Protein AF-A0A259S2G7-F1 (afdb_monomer_lite)

Radius of gyration: 24.13 Å; chains: 1; bounding box: 59×34×69 Å

pLDDT: mean 89.5, std 10.28, range [56.47, 98.38]

Secondary structure (DSSP, 8-state):
--HHHHHHHHHHHHHHHHHHHHHHHHHHHHHHHHHHHTPPPPP-TTSPPPPPPPP-TTSEEEEEE--TT-B-HHHHHHHHHHHHTSTTEEEEEEESSSS-EEETTTEEE--SEEHHHHHTT--

Structure (mmCIF, N/CA/C/O backbone):
data_AF-A0A259S2G7-F1
#
_entry.id   AF-A0A259S2G7-F1
#
loop_
_atom_site.group_PDB
_atom_site.id
_atom_site.type_symbol
_atom_site.label_atom_id
_atom_site.label_alt_id
_atom_site.label_comp_id
_atom_site.label_asym_id
_atom_site.label_entity_id
_atom_site.label_seq_id
_atom_site.pdbx_PDB_ins_code
_atom_site.Cartn_x
_atom_site.Cartn_y
_atom_site.Cartn_z
_atom_site.occupancy
_atom_site.B_iso_or_equiv
_atom_site.auth_seq_id
_atom_site.auth_comp_id
_atom_site.auth_asym_id
_atom_site.auth_atom_id
_atom_site.pdbx_PDB_model_num
ATOM 1 N N . MET A 1 1 ? 40.387 -7.065 -43.190 1.00 62.22 1 MET A N 1
ATOM 2 C CA . MET A 1 1 ? 39.310 -7.484 -42.267 1.00 62.22 1 MET A CA 1
ATOM 3 C C . MET A 1 1 ? 38.185 -8.095 -43.084 1.00 62.22 1 MET A C 1
ATOM 5 O O . MET A 1 1 ? 37.685 -7.448 -43.995 1.00 62.22 1 MET A O 1
ATOM 9 N N . ASN A 1 2 ? 37.857 -9.354 -42.820 1.00 82.38 2 ASN A N 1
ATOM 10 C CA . ASN A 1 2 ? 36.997 -10.176 -43.670 1.00 82.38 2 ASN A CA 1
ATOM 11 C C . ASN A 1 2 ? 35.577 -9.591 -43.639 1.00 82.38 2 ASN A C 1
ATOM 13 O O . ASN A 1 2 ? 35.029 -9.381 -42.557 1.00 82.38 2 ASN A O 1
ATOM 17 N N . THR A 1 3 ? 34.965 -9.320 -44.793 1.00 84.75 3 THR A N 1
ATOM 18 C CA . THR A 1 3 ? 33.630 -8.695 -44.886 1.00 84.75 3 THR A CA 1
ATOM 19 C C . THR A 1 3 ? 32.571 -9.445 -44.067 1.00 84.75 3 THR A C 1
ATOM 21 O O . THR A 1 3 ? 31.692 -8.821 -43.477 1.00 84.75 3 THR A O 1
ATOM 24 N N . PHE A 1 4 ? 32.705 -10.770 -43.955 1.00 86.62 4 PHE A N 1
ATOM 25 C CA . PHE A 1 4 ? 31.892 -11.618 -43.079 1.00 86.62 4 PHE A CA 1
ATOM 26 C C . PHE A 1 4 ? 32.040 -11.281 -41.591 1.00 86.62 4 PHE A C 1
ATOM 28 O O . PHE A 1 4 ? 31.034 -11.090 -40.917 1.00 86.62 4 PHE A O 1
ATOM 35 N N . LEU A 1 5 ? 33.272 -11.141 -41.091 1.00 91.81 5 LEU A N 1
ATOM 36 C CA . LEU A 1 5 ? 33.537 -10.804 -39.689 1.00 91.81 5 LEU A CA 1
ATOM 37 C C . LEU A 1 5 ? 32.966 -9.424 -39.335 1.00 91.81 5 LEU A C 1
ATOM 39 O O . LEU A 1 5 ? 32.343 -9.255 -38.292 1.00 91.81 5 LEU A O 1
ATOM 43 N N . ARG A 1 6 ? 33.107 -8.451 -40.245 1.00 91.56 6 ARG A N 1
ATOM 44 C CA . ARG A 1 6 ? 32.528 -7.110 -40.076 1.00 91.56 6 ARG A CA 1
ATOM 45 C C . ARG A 1 6 ? 30.998 -7.149 -40.018 1.00 91.56 6 ARG A C 1
ATOM 47 O O . ARG A 1 6 ? 30.414 -6.467 -39.185 1.00 91.56 6 ARG A O 1
ATOM 54 N N . ARG A 1 7 ? 30.349 -7.929 -40.889 1.00 92.44 7 ARG A N 1
ATOM 55 C CA . ARG A 1 7 ? 28.884 -8.076 -40.892 1.00 92.44 7 ARG A CA 1
ATOM 56 C C . ARG A 1 7 ? 28.386 -8.751 -39.616 1.00 92.44 7 ARG A C 1
ATOM 58 O O . ARG A 1 7 ? 27.471 -8.225 -39.002 1.00 92.44 7 ARG A O 1
ATOM 65 N N . ALA A 1 8 ? 29.033 -9.835 -39.186 1.00 93.81 8 ALA A N 1
ATOM 66 C CA . ALA A 1 8 ? 28.683 -10.529 -37.947 1.00 93.81 8 ALA A CA 1
ATOM 67 C C . ALA A 1 8 ? 28.785 -9.603 -36.722 1.00 93.81 8 ALA A C 1
ATOM 69 O O . ALA A 1 8 ? 27.842 -9.523 -35.939 1.00 93.81 8 ALA A O 1
ATOM 70 N N . LEU A 1 9 ? 29.881 -8.843 -36.603 1.00 95.81 9 LEU A N 1
ATOM 71 C CA . LEU A 1 9 ? 30.058 -7.854 -35.535 1.00 95.81 9 LEU A CA 1
ATOM 72 C C . LEU A 1 9 ? 28.952 -6.794 -35.540 1.00 95.81 9 LEU A C 1
ATOM 74 O O . LEU A 1 9 ? 28.375 -6.516 -34.497 1.00 95.81 9 LEU A O 1
ATOM 78 N N . LEU A 1 10 ? 28.617 -6.233 -36.705 1.00 96.12 10 LEU A N 1
ATOM 79 C CA . LEU A 1 10 ? 27.556 -5.227 -36.807 1.00 96.12 10 LEU A CA 1
ATOM 80 C C . LEU A 1 10 ? 26.180 -5.790 -36.440 1.00 96.12 10 LEU A C 1
ATOM 82 O O . LEU A 1 10 ? 25.413 -5.106 -35.769 1.00 96.12 10 LEU A O 1
ATOM 86 N N . THR A 1 11 ? 25.869 -7.024 -36.841 1.00 96.56 11 THR A N 1
ATOM 87 C CA . THR A 1 11 ? 24.607 -7.680 -36.475 1.00 96.56 11 THR A CA 1
ATOM 88 C C . THR A 1 11 ? 24.517 -7.915 -34.971 1.00 96.56 11 THR A C 1
ATOM 90 O O . THR A 1 11 ? 23.491 -7.599 -34.374 1.00 96.56 11 THR A O 1
ATOM 93 N N . VAL A 1 12 ? 25.587 -8.411 -34.342 1.00 97.56 12 VAL A N 1
ATOM 94 C CA . VAL A 1 12 ? 25.626 -8.618 -32.886 1.00 97.56 12 VAL A CA 1
ATOM 95 C C . VAL A 1 12 ? 25.498 -7.288 -32.150 1.00 97.56 12 VAL A C 1
ATOM 97 O O . VAL A 1 12 ? 24.649 -7.166 -31.272 1.00 97.56 12 VAL A O 1
ATOM 100 N N . SER A 1 13 ? 26.267 -6.269 -32.538 1.00 97.19 13 SER A N 1
ATOM 101 C CA . SER A 1 13 ? 26.162 -4.935 -31.939 1.00 97.19 13 SER A CA 1
ATOM 102 C C . SER A 1 13 ? 24.770 -4.330 -32.123 1.00 97.19 13 SER A C 1
ATOM 104 O O . SER A 1 13 ? 24.242 -3.726 -31.195 1.00 97.19 13 SER A O 1
ATOM 106 N N . GLY A 1 14 ? 24.152 -4.521 -33.291 1.00 97.94 14 GLY A N 1
ATOM 107 C CA . GLY A 1 14 ? 22.782 -4.087 -33.555 1.00 97.94 14 GLY A CA 1
ATOM 108 C C . GLY A 1 14 ? 21.762 -4.794 -32.662 1.00 97.94 14 GLY A C 1
ATOM 109 O O . GLY A 1 14 ? 20.876 -4.140 -32.119 1.00 97.94 14 GLY A O 1
ATOM 110 N N . LEU A 1 15 ? 21.915 -6.103 -32.447 1.00 98.19 15 LEU A N 1
ATOM 111 C CA . LEU A 1 15 ? 21.053 -6.872 -31.549 1.00 98.19 15 LEU A CA 1
ATOM 112 C C . LEU A 1 15 ? 21.217 -6.426 -30.091 1.00 98.19 15 LEU A C 1
ATOM 114 O O . LEU A 1 15 ? 20.225 -6.240 -29.391 1.00 98.19 15 LEU A O 1
ATOM 118 N N . VAL A 1 16 ? 22.455 -6.201 -29.646 1.00 98.25 16 VAL A N 1
ATOM 119 C CA . VAL A 1 16 ? 22.745 -5.676 -28.305 1.00 98.25 16 VAL A CA 1
ATOM 120 C C . VAL A 1 16 ? 22.120 -4.297 -28.124 1.00 98.25 16 VAL A C 1
ATOM 122 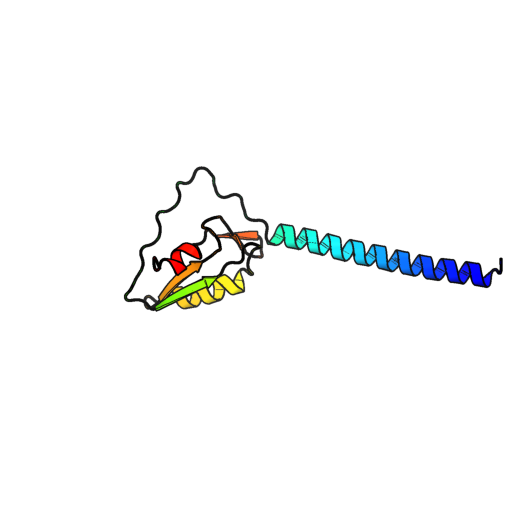O O . VAL A 1 16 ? 21.463 -4.056 -27.115 1.00 98.25 16 VAL A O 1
ATOM 125 N N . LEU A 1 17 ? 22.270 -3.410 -29.112 1.00 98.19 17 LEU A N 1
ATOM 126 C CA . LEU A 1 17 ? 21.668 -2.081 -29.074 1.00 98.19 17 LEU A CA 1
ATOM 127 C C . LEU A 1 17 ? 20.139 -2.164 -29.020 1.00 98.19 17 LEU A C 1
ATOM 129 O O . LEU A 1 17 ? 19.526 -1.468 -28.219 1.00 98.19 17 LEU A O 1
ATOM 133 N N . LEU A 1 18 ? 19.523 -3.041 -29.818 1.00 98.25 18 LEU A N 1
ATOM 134 C CA . LEU A 1 18 ? 18.077 -3.256 -29.803 1.00 98.25 18 LEU A CA 1
ATOM 135 C C . LEU A 1 18 ? 17.592 -3.703 -28.418 1.00 98.25 18 LEU A C 1
ATOM 137 O O . LEU A 1 18 ? 16.656 -3.114 -27.880 1.00 98.25 18 LEU A O 1
ATOM 141 N N . VAL A 1 19 ? 18.240 -4.711 -27.829 1.00 98.31 19 VAL A N 1
ATOM 142 C CA . VAL A 1 19 ? 17.888 -5.221 -26.495 1.00 98.31 19 VAL A CA 1
ATOM 143 C C . VAL A 1 19 ? 18.073 -4.139 -25.434 1.00 98.31 19 VAL A C 1
ATOM 145 O O . VAL A 1 19 ? 17.191 -3.953 -24.600 1.00 98.31 19 VAL A O 1
ATOM 148 N N . ALA A 1 20 ? 19.179 -3.395 -25.486 1.00 98.19 20 ALA A N 1
ATOM 149 C CA . ALA A 1 20 ? 19.450 -2.313 -24.546 1.00 98.19 20 ALA A CA 1
ATOM 150 C C . ALA A 1 20 ? 18.397 -1.200 -24.637 1.00 98.19 20 ALA A C 1
ATOM 152 O O . ALA A 1 20 ? 17.925 -0.718 -23.610 1.00 98.19 20 ALA A O 1
ATOM 153 N N . VAL A 1 21 ? 17.992 -0.820 -25.851 1.00 98.38 21 VAL A N 1
ATOM 154 C CA . VAL A 1 21 ? 16.978 0.217 -26.070 1.00 98.38 21 VAL A CA 1
ATOM 155 C C . VAL A 1 21 ? 15.610 -0.250 -25.578 1.00 98.38 21 VAL A C 1
ATOM 157 O O . VAL A 1 21 ? 14.990 0.437 -24.769 1.00 98.38 21 VAL A O 1
ATOM 160 N N . VAL A 1 22 ? 15.145 -1.425 -26.010 1.00 98.38 22 VAL A N 1
ATOM 161 C CA . VAL A 1 22 ? 13.827 -1.951 -25.615 1.00 98.38 22 VAL A CA 1
ATOM 162 C C . VAL A 1 22 ? 13.766 -2.197 -24.107 1.00 98.38 22 VAL A C 1
ATOM 164 O O . VAL A 1 22 ? 12.813 -1.775 -23.452 1.00 98.38 22 VAL A O 1
ATOM 167 N N . GLY A 1 23 ? 14.801 -2.823 -23.543 1.00 98.25 23 GLY A N 1
ATOM 168 C CA . GLY A 1 23 ? 14.905 -3.056 -22.105 1.00 98.25 23 GLY A CA 1
ATOM 169 C C . GLY A 1 23 ? 14.963 -1.753 -21.309 1.00 98.25 23 GLY A C 1
ATOM 170 O O . GLY A 1 23 ? 14.275 -1.625 -20.300 1.00 98.25 23 GLY A O 1
ATOM 171 N N . GLY A 1 24 ? 15.714 -0.761 -21.794 1.00 98.25 24 GLY A N 1
ATOM 172 C CA . GLY A 1 24 ? 15.799 0.562 -21.181 1.00 98.25 24 GLY A CA 1
ATOM 173 C C . GLY A 1 24 ? 14.449 1.278 -21.139 1.00 98.25 24 GLY A C 1
ATOM 174 O O . GLY A 1 24 ? 14.060 1.778 -20.085 1.00 98.25 24 GLY A O 1
ATOM 175 N N . PHE A 1 25 ? 13.698 1.275 -22.245 1.00 98.25 25 PHE A N 1
ATOM 176 C CA . PHE A 1 25 ? 12.356 1.865 -22.289 1.00 98.25 25 PHE A CA 1
ATOM 177 C C . PHE A 1 25 ? 11.366 1.141 -21.377 1.00 98.25 25 PHE A C 1
ATOM 179 O O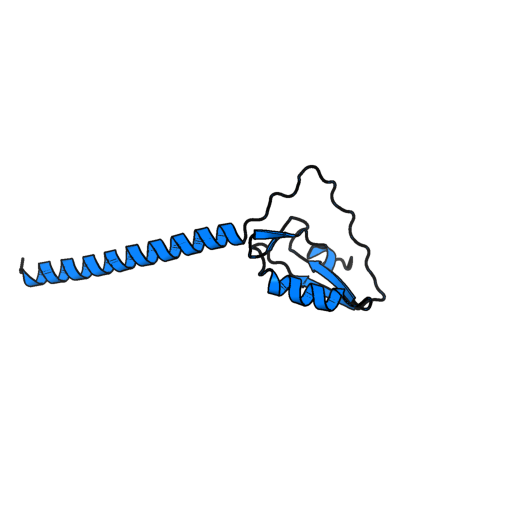 . PHE A 1 25 ? 10.625 1.800 -20.651 1.00 98.25 25 PHE A O 1
ATOM 186 N N . ALA A 1 26 ? 11.362 -0.194 -21.381 1.00 98.00 26 ALA A N 1
ATOM 187 C CA . ALA A 1 26 ? 10.485 -0.972 -20.510 1.00 98.00 26 ALA A CA 1
ATOM 188 C C . ALA A 1 26 ? 10.783 -0.702 -19.028 1.00 98.00 26 ALA A C 1
ATOM 190 O O . ALA A 1 26 ? 9.865 -0.460 -18.245 1.00 98.00 26 ALA A O 1
ATOM 191 N N . PHE A 1 27 ? 12.066 -0.676 -18.657 1.00 98.12 27 PHE A N 1
ATOM 192 C CA . PHE A 1 27 ? 12.493 -0.368 -17.297 1.00 98.12 27 PHE A CA 1
ATOM 193 C C . PHE A 1 27 ? 12.097 1.053 -16.887 1.00 98.12 27 PHE A C 1
ATOM 195 O O . PHE A 1 27 ? 11.472 1.228 -15.847 1.00 98.12 27 PHE A O 1
ATOM 202 N N . ALA A 1 28 ? 12.398 2.059 -17.713 1.00 97.88 28 ALA A N 1
ATOM 203 C CA . ALA A 1 28 ? 12.046 3.449 -17.427 1.00 97.88 28 ALA A CA 1
ATOM 204 C C . ALA A 1 28 ? 10.524 3.661 -17.340 1.00 97.88 28 ALA A C 1
ATOM 206 O O . ALA A 1 28 ? 10.042 4.356 -16.450 1.00 97.88 28 ALA A O 1
ATOM 207 N N . GLY A 1 29 ? 9.752 3.038 -18.233 1.00 97.81 29 GLY A N 1
ATOM 208 C CA . GLY A 1 29 ? 8.292 3.101 -18.198 1.00 97.81 29 GLY A CA 1
ATOM 209 C C . GLY A 1 29 ? 7.722 2.476 -16.926 1.00 97.81 29 GLY A C 1
ATOM 210 O O . GLY A 1 29 ? 6.877 3.085 -16.269 1.00 97.81 29 GLY A O 1
ATOM 211 N N . PHE A 1 30 ? 8.222 1.300 -16.539 1.00 96.50 30 PHE A N 1
ATOM 212 C CA . PHE A 1 30 ? 7.830 0.635 -15.297 1.00 96.50 30 PHE A CA 1
ATOM 213 C C . PHE A 1 30 ? 8.161 1.484 -14.066 1.00 96.50 30 PHE A C 1
ATOM 215 O O . PHE A 1 30 ? 7.291 1.691 -13.222 1.00 96.50 30 PHE A O 1
ATOM 222 N N . THR A 1 31 ? 9.387 2.006 -13.965 1.00 95.81 31 THR A N 1
ATOM 223 C CA . THR A 1 31 ? 9.811 2.786 -12.794 1.00 95.81 31 THR A CA 1
ATOM 224 C C . THR A 1 31 ? 9.005 4.068 -12.643 1.00 95.81 31 THR A C 1
ATOM 226 O O . THR A 1 31 ? 8.566 4.369 -11.536 1.00 95.81 31 THR A O 1
ATOM 229 N N . VAL A 1 32 ? 8.754 4.791 -13.738 1.00 95.06 32 VAL A N 1
ATOM 230 C CA . VAL A 1 32 ? 7.933 6.010 -13.717 1.00 95.06 32 VAL A CA 1
ATOM 231 C C . VAL A 1 32 ? 6.489 5.687 -13.346 1.00 95.06 32 VAL A C 1
ATOM 233 O O . VAL A 1 32 ? 5.939 6.333 -12.458 1.00 95.06 32 VAL A O 1
ATOM 236 N N . THR A 1 33 ? 5.893 4.667 -13.968 1.00 93.00 33 THR A N 1
ATOM 237 C CA . THR A 1 33 ? 4.493 4.296 -13.705 1.00 93.00 33 THR A CA 1
ATOM 238 C C . THR A 1 33 ? 4.303 3.879 -12.248 1.00 93.00 33 THR A C 1
ATOM 240 O O . THR A 1 33 ? 3.388 4.365 -11.594 1.00 93.00 33 THR A O 1
ATOM 243 N N . MET A 1 34 ? 5.196 3.047 -11.705 1.00 92.00 34 MET A N 1
ATOM 244 C CA . MET A 1 34 ? 5.121 2.617 -10.304 1.00 92.00 34 MET A CA 1
ATOM 245 C C . MET A 1 34 ? 5.367 3.770 -9.328 1.00 92.00 34 MET A C 1
ATOM 247 O O . MET A 1 34 ? 4.682 3.870 -8.314 1.00 92.00 34 MET A O 1
ATOM 251 N N . ALA A 1 35 ? 6.305 4.670 -9.634 1.00 89.81 35 ALA A N 1
ATOM 252 C CA . ALA A 1 35 ? 6.540 5.849 -8.805 1.00 89.81 35 ALA A CA 1
ATOM 253 C C . ALA A 1 35 ? 5.315 6.774 -8.757 1.00 89.81 35 ALA A C 1
ATOM 255 O O . ALA A 1 35 ? 5.054 7.375 -7.720 1.00 89.81 35 ALA A O 1
ATOM 256 N N . GLN A 1 36 ? 4.568 6.884 -9.859 1.00 89.56 36 GLN A N 1
ATOM 257 C CA . GLN A 1 36 ? 3.330 7.661 -9.913 1.00 89.56 36 GLN A CA 1
ATOM 258 C C . GLN A 1 36 ? 2.172 6.957 -9.200 1.00 89.56 36 GLN A C 1
ATOM 260 O O . GLN A 1 36 ? 1.441 7.609 -8.459 1.00 89.56 36 GLN A O 1
ATOM 265 N N . ASP A 1 37 ? 2.021 5.646 -9.397 1.00 90.88 37 ASP A N 1
ATOM 266 C CA . ASP A 1 37 ? 0.914 4.868 -8.830 1.00 90.88 37 ASP A CA 1
ATOM 267 C C . ASP A 1 37 ? 0.945 4.832 -7.294 1.00 90.88 37 ASP A C 1
ATOM 269 O O . ASP A 1 37 ? -0.102 4.859 -6.647 1.00 90.88 37 ASP A O 1
ATOM 273 N N . PHE A 1 38 ? 2.153 4.844 -6.720 1.00 91.81 38 PHE A N 1
ATOM 274 C CA . PHE A 1 38 ? 2.399 4.838 -5.277 1.00 91.81 38 PHE A CA 1
ATOM 275 C C . PHE A 1 38 ? 2.966 6.162 -4.743 1.00 91.81 38 PHE A C 1
ATOM 277 O O . PHE A 1 38 ? 3.609 6.179 -3.692 1.00 91.81 38 PHE A O 1
ATOM 284 N N . ALA A 1 39 ? 2.744 7.283 -5.433 1.00 88.12 39 ALA A N 1
ATOM 285 C CA . ALA A 1 39 ? 3.102 8.597 -4.906 1.00 88.12 39 ALA A CA 1
ATOM 286 C C . ALA A 1 39 ? 2.121 8.999 -3.787 1.00 88.12 39 ALA A C 1
ATOM 288 O O . ALA A 1 39 ? 0.935 9.191 -4.068 1.00 88.12 39 ALA A O 1
ATOM 289 N N . PRO A 1 40 ? 2.567 9.172 -2.526 1.00 81.31 40 PRO A N 1
ATOM 290 C CA . PRO A 1 40 ? 1.686 9.664 -1.479 1.00 81.31 40 PRO A CA 1
ATOM 291 C C . PRO A 1 40 ? 1.312 11.113 -1.785 1.00 81.31 40 PRO A C 1
ATOM 293 O O . PRO A 1 40 ? 2.183 11.946 -2.058 1.00 81.31 40 PRO A O 1
ATOM 296 N N . LEU A 1 41 ? 0.026 11.438 -1.698 1.00 77.81 41 LEU A N 1
ATOM 297 C CA . LEU A 1 41 ? -0.398 12.830 -1.698 1.00 77.81 41 LEU A CA 1
ATOM 298 C C . LEU A 1 41 ? 0.177 13.504 -0.446 1.00 77.81 41 LEU A C 1
ATOM 300 O O . LEU A 1 41 ? 0.075 12.934 0.647 1.00 77.81 41 LEU A O 1
ATOM 304 N N . PRO A 1 42 ? 0.770 14.708 -0.565 1.00 67.69 42 PRO A N 1
ATOM 305 C CA . PRO A 1 42 ? 1.216 15.438 0.607 1.00 67.69 42 PRO A CA 1
ATOM 306 C C . PRO A 1 42 ? 0.018 15.627 1.537 1.00 67.69 42 PRO A C 1
ATOM 308 O O . PRO A 1 42 ? -1.010 16.187 1.144 1.00 67.69 42 PRO A O 1
ATOM 311 N N . GLY A 1 43 ? 0.141 15.120 2.767 1.00 62.59 43 GLY A N 1
ATOM 312 C CA . GLY A 1 43 ? -0.850 15.366 3.806 1.00 62.59 43 GLY A CA 1
ATOM 313 C C . GLY A 1 43 ? -1.069 16.871 3.919 1.00 62.59 43 GLY A C 1
ATOM 314 O O . GLY A 1 43 ? -0.114 17.643 3.812 1.00 62.59 43 GLY A O 1
ATOM 315 N N . ARG A 1 44 ? -2.320 17.317 4.088 1.00 59.50 44 ARG A N 1
ATOM 316 C CA . ARG A 1 44 ? -2.593 18.738 4.338 1.00 59.50 44 ARG A CA 1
ATOM 317 C C . ARG A 1 44 ? -1.844 19.132 5.611 1.00 59.50 44 ARG A C 1
ATOM 319 O O . ARG A 1 44 ? -2.344 18.875 6.698 1.00 59.50 44 ARG A O 1
ATOM 326 N N . SER A 1 45 ? -0.685 19.782 5.483 1.00 56.50 45 SER A N 1
ATOM 327 C CA . SER A 1 45 ? 0.199 20.167 6.600 1.00 56.50 45 SER A CA 1
ATOM 328 C C . SER A 1 45 ? -0.442 21.125 7.614 1.00 56.50 45 SER A C 1
ATOM 330 O O . SER A 1 45 ? 0.202 21.530 8.572 1.00 56.50 45 SER A O 1
ATOM 332 N N . SER A 1 46 ? -1.692 21.526 7.390 1.00 56.47 46 SER A N 1
ATOM 333 C CA . SER A 1 46 ? -2.461 22.442 8.231 1.00 56.47 46 SER A CA 1
ATOM 334 C C . SER A 1 46 ? -3.567 21.750 9.033 1.00 56.47 46 SER A C 1
ATOM 336 O O . SER A 1 46 ? -4.217 22.415 9.836 1.00 56.47 46 SER A O 1
ATOM 338 N N . ALA A 1 47 ? -3.829 20.459 8.803 1.00 60.59 47 ALA A N 1
ATOM 339 C CA . ALA A 1 47 ? -4.777 19.709 9.618 1.00 60.59 47 ALA A CA 1
ATOM 340 C C . ALA A 1 47 ? -4.066 19.239 10.900 1.00 60.59 47 ALA A C 1
ATOM 342 O O . ALA A 1 47 ? -2.994 18.646 10.789 1.00 60.59 47 ALA A O 1
ATOM 343 N N . PRO A 1 48 ? -4.618 19.503 12.098 1.00 60.94 48 PRO A N 1
ATOM 344 C CA . PRO A 1 48 ? -4.125 18.889 13.325 1.00 60.94 48 PRO A CA 1
ATOM 345 C C . PRO A 1 48 ? -4.136 17.366 13.182 1.00 60.94 48 PRO A C 1
ATOM 347 O O . PRO A 1 48 ? -5.075 16.827 12.588 1.00 60.94 48 PRO A O 1
ATOM 350 N N . ASP A 1 49 ? -3.133 16.687 13.744 1.00 67.75 49 ASP A N 1
ATOM 351 C CA . ASP A 1 49 ? -3.159 15.228 13.839 1.00 67.75 49 ASP A CA 1
ATOM 352 C C . ASP A 1 49 ? -4.456 14.801 14.527 1.00 67.75 49 ASP A C 1
ATOM 354 O O . ASP A 1 49 ? -4.829 15.321 15.587 1.00 67.75 49 ASP A O 1
ATOM 358 N N . ALA A 1 50 ? -5.179 13.881 13.887 1.00 67.56 50 ALA A N 1
ATOM 359 C CA . ALA A 1 50 ? -6.359 13.305 14.498 1.00 67.56 50 ALA A CA 1
ATOM 360 C C . ALA A 1 50 ? -5.927 12.574 15.780 1.00 67.56 50 ALA A C 1
ATOM 362 O O . ALA A 1 50 ? -4.916 11.865 15.764 1.00 67.56 50 ALA A O 1
ATOM 363 N N . PRO A 1 51 ? -6.657 12.737 16.897 1.00 70.62 51 PRO A N 1
ATOM 364 C CA . PRO A 1 51 ? -6.335 12.005 18.110 1.00 70.62 51 PRO A CA 1
ATOM 365 C C . PRO A 1 51 ? -6.411 10.494 17.839 1.00 70.62 51 PRO A C 1
ATOM 367 O O . PRO A 1 51 ? -7.280 10.063 17.072 1.00 70.62 51 PRO A O 1
ATOM 370 N N . PRO A 1 52 ? -5.546 9.683 18.477 1.00 75.44 52 PRO A N 1
ATOM 371 C CA . PRO A 1 52 ? -5.563 8.238 18.300 1.00 75.44 52 PRO A CA 1
ATOM 372 C C . PRO A 1 52 ? -6.947 7.670 18.610 1.00 75.44 52 PRO A C 1
ATOM 374 O O . PRO A 1 52 ? -7.574 8.042 19.609 1.00 75.44 52 PRO A O 1
ATOM 377 N N . ARG A 1 53 ? -7.425 6.749 17.771 1.00 82.81 53 ARG A N 1
ATOM 378 C CA . ARG A 1 53 ? -8.676 6.036 18.033 1.00 82.81 53 ARG A CA 1
ATOM 379 C C . ARG A 1 53 ? -8.486 5.110 19.247 1.00 82.81 53 ARG A C 1
ATOM 381 O O . ARG A 1 53 ? -7.570 4.291 19.219 1.00 82.81 53 ARG A O 1
ATOM 388 N N . PRO A 1 54 ? -9.336 5.187 20.289 1.00 83.19 54 PRO A N 1
ATOM 389 C CA . PRO A 1 54 ? -9.232 4.291 21.440 1.00 83.19 54 PRO A CA 1
ATOM 390 C C . PRO A 1 54 ? -9.417 2.815 21.059 1.00 83.19 54 PRO A C 1
ATOM 392 O O . PRO A 1 54 ? -10.272 2.497 20.233 1.00 83.19 54 PRO A O 1
ATOM 395 N N . ALA A 1 55 ? -8.659 1.922 21.705 1.00 83.19 55 ALA A N 1
ATOM 396 C CA . ALA A 1 55 ? -8.868 0.469 21.707 1.00 83.19 55 ALA A CA 1
ATOM 397 C C . ALA A 1 55 ? -10.315 0.087 22.057 1.00 83.19 55 ALA A C 1
ATOM 399 O O . ALA A 1 55 ? -10.885 0.627 23.007 1.00 83.19 55 ALA A O 1
ATOM 400 N N . ALA A 1 56 ? -10.884 -0.868 21.313 1.00 88.62 56 ALA A N 1
ATOM 401 C CA . ALA A 1 56 ? -12.146 -1.524 21.652 1.00 88.62 56 ALA A CA 1
ATOM 402 C C . ALA A 1 56 ? -11.861 -2.959 22.146 1.00 88.62 56 ALA A C 1
ATOM 404 O O . ALA A 1 56 ? -11.894 -3.903 21.353 1.00 88.62 56 ALA A O 1
ATOM 405 N N . PRO A 1 57 ? -11.536 -3.145 23.443 1.00 85.81 57 PRO A N 1
ATOM 406 C CA . PRO A 1 57 ? -11.027 -4.416 23.974 1.00 85.81 57 PRO A CA 1
ATOM 407 C C . PRO A 1 57 ? -12.058 -5.553 23.966 1.00 85.81 57 PRO A C 1
ATOM 409 O O . PRO A 1 57 ? -11.700 -6.716 24.131 1.00 85.81 57 PRO A O 1
ATOM 412 N N . ASP A 1 58 ? -13.338 -5.231 23.792 1.00 93.94 58 ASP A N 1
ATOM 413 C CA . ASP A 1 58 ? -14.447 -6.174 23.656 1.00 93.94 58 ASP A CA 1
ATOM 414 C C . ASP A 1 58 ? -14.608 -6.722 22.225 1.00 93.94 58 ASP A C 1
ATOM 416 O O . ASP A 1 58 ? -15.428 -7.614 21.992 1.00 93.94 58 ASP A O 1
ATOM 420 N N . ARG A 1 59 ? -13.826 -6.214 21.264 1.00 94.25 59 ARG A N 1
ATOM 421 C CA . ARG A 1 59 ? -13.888 -6.580 19.844 1.00 94.25 59 ARG A CA 1
ATOM 422 C C . ARG A 1 59 ? -12.660 -7.372 19.409 1.00 94.25 59 ARG A C 1
ATOM 424 O O . ARG A 1 59 ? -11.577 -7.268 19.978 1.00 94.25 59 ARG A O 1
ATOM 431 N N . ILE A 1 60 ? -12.822 -8.160 18.349 1.00 94.75 60 ILE A N 1
ATOM 432 C CA . ILE A 1 60 ? -11.716 -8.884 17.719 1.00 94.75 60 ILE A CA 1
ATOM 433 C C . ILE A 1 60 ? -10.860 -7.873 16.953 1.00 94.75 60 ILE A C 1
ATOM 435 O O . ILE A 1 60 ? -11.340 -7.243 16.008 1.00 94.75 60 ILE A O 1
ATOM 439 N N . GLN A 1 61 ? -9.595 -7.732 17.339 1.00 92.56 61 GLN A N 1
ATOM 440 C CA . GLN A 1 61 ? -8.671 -6.831 16.658 1.00 92.56 61 GLN A CA 1
ATOM 441 C C . GLN A 1 61 ? -8.270 -7.372 15.284 1.00 92.56 61 GLN A C 1
ATOM 443 O O . GLN A 1 61 ? -7.927 -8.548 15.138 1.00 92.56 61 GLN A O 1
ATOM 448 N N . VAL A 1 62 ? -8.278 -6.497 14.280 1.00 94.75 62 VAL A N 1
ATOM 449 C CA . VAL A 1 62 ? -7.823 -6.805 12.922 1.00 94.75 62 VAL A CA 1
ATOM 450 C C . VAL A 1 62 ? -6.893 -5.698 12.446 1.00 94.75 62 VAL A C 1
ATOM 452 O O . VAL A 1 62 ? -7.308 -4.553 12.279 1.00 94.75 62 VAL A O 1
ATOM 455 N N . ALA A 1 63 ? -5.639 -6.055 12.178 1.00 94.38 63 ALA A N 1
ATOM 456 C CA . ALA A 1 63 ? -4.657 -5.153 11.593 1.00 94.38 63 ALA A CA 1
ATOM 457 C C . ALA A 1 63 ? -4.578 -5.353 10.072 1.00 94.38 63 ALA A C 1
ATOM 459 O O . ALA A 1 63 ? -4.281 -6.446 9.591 1.00 94.38 63 ALA A O 1
ATOM 460 N N . ILE A 1 64 ? -4.802 -4.280 9.318 1.00 96.69 64 ILE A N 1
ATOM 461 C CA . ILE A 1 64 ? -4.556 -4.198 7.878 1.00 96.69 64 ILE A CA 1
ATOM 462 C C . ILE A 1 64 ? -3.214 -3.495 7.682 1.00 96.69 64 ILE A C 1
ATOM 464 O O . ILE A 1 64 ? -3.106 -2.281 7.857 1.00 96.69 64 ILE A O 1
ATOM 468 N N . LEU A 1 65 ? -2.174 -4.263 7.362 1.00 95.88 65 LEU A N 1
ATOM 469 C CA . LEU A 1 65 ? -0.824 -3.725 7.237 1.00 95.88 65 LEU A CA 1
ATOM 470 C C . LEU A 1 65 ? -0.663 -2.942 5.933 1.00 95.88 65 LEU A C 1
ATOM 472 O O . LEU A 1 65 ? -0.976 -3.436 4.850 1.00 95.88 65 LEU A O 1
ATOM 476 N N . LEU A 1 66 ? -0.109 -1.741 6.053 1.00 95.75 66 LEU A N 1
ATOM 477 C CA . LEU A 1 66 ? 0.244 -0.864 4.952 1.00 95.75 66 LEU A CA 1
ATOM 478 C C . LEU A 1 66 ? 1.768 -0.793 4.825 1.00 95.75 66 LEU A C 1
ATOM 480 O O . LEU A 1 66 ? 2.494 -0.513 5.780 1.00 95.75 66 LEU A O 1
ATOM 484 N N . GLY A 1 67 ? 2.260 -1.064 3.623 1.00 92.44 67 GLY A N 1
ATOM 485 C CA . GLY A 1 67 ? 3.678 -1.026 3.298 1.00 92.44 67 GLY A CA 1
ATOM 486 C C . GLY A 1 67 ? 4.199 0.402 3.151 1.00 92.44 67 GLY A C 1
ATOM 487 O O . GLY A 1 67 ? 3.549 1.260 2.562 1.00 92.44 67 GLY A O 1
ATOM 488 N N . ARG A 1 68 ? 5.437 0.647 3.594 1.00 84.69 68 ARG A N 1
ATOM 489 C CA . ARG A 1 68 ? 6.103 1.960 3.467 1.00 84.69 68 ARG A CA 1
ATOM 490 C C . ARG A 1 68 ? 6.226 2.448 2.015 1.00 84.69 68 ARG A C 1
ATOM 492 O O . ARG A 1 68 ? 6.211 3.647 1.775 1.00 84.69 68 ARG A O 1
ATOM 499 N N . GLY A 1 69 ? 6.382 1.526 1.063 1.00 84.94 69 GLY A N 1
ATOM 500 C CA . GLY A 1 69 ? 6.440 1.824 -0.376 1.00 84.94 69 GLY A CA 1
ATOM 501 C C . GLY A 1 69 ? 5.070 1.900 -1.055 1.00 84.94 69 GLY A C 1
ATOM 502 O O . GLY A 1 69 ? 5.014 1.995 -2.274 1.00 84.94 69 GLY A O 1
ATOM 503 N N . GLY A 1 70 ? 3.992 1.821 -0.276 1.00 90.81 70 GLY A N 1
ATOM 504 C CA . GLY A 1 70 ? 2.622 1.737 -0.746 1.00 90.81 70 GLY A CA 1
ATOM 505 C C . GLY A 1 70 ? 2.049 0.322 -0.696 1.00 90.81 70 GLY A C 1
ATOM 506 O O . GLY A 1 70 ? 2.738 -0.657 -0.392 1.00 90.81 70 GLY A O 1
ATOM 507 N N . THR A 1 71 ? 0.743 0.206 -0.912 1.00 95.38 71 THR A N 1
ATOM 508 C CA . THR A 1 71 ? 0.017 -1.076 -0.885 1.00 95.38 71 THR A CA 1
ATOM 509 C C . THR A 1 71 ? -1.060 -1.099 -1.953 1.00 95.38 71 THR A C 1
ATOM 511 O O . THR A 1 71 ? -1.656 -0.072 -2.263 1.00 95.38 71 THR A O 1
ATOM 514 N N . VAL A 1 72 ? -1.311 -2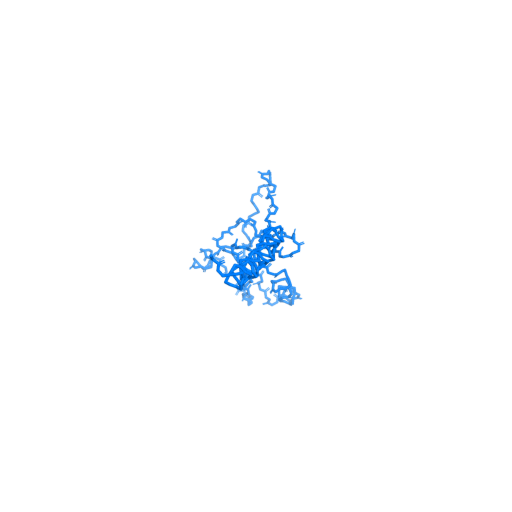.263 -2.548 1.00 96.00 72 VAL A N 1
ATOM 515 C CA . VAL A 1 72 ? -2.398 -2.400 -3.519 1.00 96.00 72 VAL A CA 1
ATOM 516 C C . VAL A 1 72 ? -3.723 -2.087 -2.822 1.00 96.00 72 VAL A C 1
ATOM 518 O O . VAL A 1 72 ? -4.060 -2.690 -1.803 1.00 96.00 72 VAL A O 1
ATOM 521 N N . ALA A 1 73 ? -4.470 -1.118 -3.351 1.00 95.38 73 ALA A N 1
ATOM 522 C CA . ALA A 1 73 ? -5.651 -0.569 -2.693 1.00 95.38 73 ALA A CA 1
ATOM 523 C C . ALA A 1 73 ? -6.699 -1.644 -2.390 1.00 95.38 73 ALA A C 1
ATOM 525 O O . ALA A 1 73 ? -7.268 -1.651 -1.304 1.00 95.38 73 ALA A O 1
ATOM 526 N N . THR A 1 74 ? -6.932 -2.576 -3.315 1.00 95.69 74 THR A N 1
ATOM 527 C CA . THR A 1 74 ? -7.906 -3.664 -3.138 1.00 95.69 74 THR A CA 1
ATOM 528 C C . THR A 1 74 ? -7.469 -4.686 -2.098 1.00 95.69 74 THR A C 1
ATOM 530 O O . THR A 1 74 ? -8.316 -5.197 -1.368 1.00 95.69 74 THR A O 1
ATOM 533 N N . ASP A 1 75 ? -6.167 -4.937 -1.984 1.00 96.44 75 ASP A N 1
ATOM 534 C CA . ASP A 1 75 ? -5.616 -5.9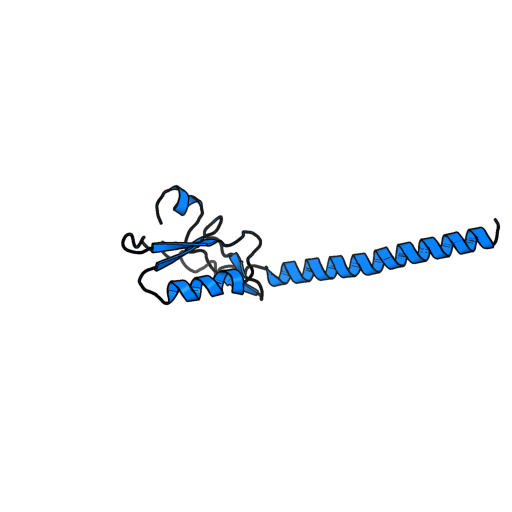16 -1.044 1.00 96.44 75 ASP A CA 1
ATOM 535 C C . ASP A 1 75 ? -5.699 -5.403 0.399 1.00 96.44 75 ASP A C 1
ATOM 537 O O . ASP A 1 75 ? -5.867 -6.191 1.326 1.00 96.44 75 ASP A O 1
ATOM 541 N N . ALA A 1 76 ? -5.651 -4.081 0.591 1.00 96.56 76 ALA A N 1
ATOM 542 C CA . ALA A 1 76 ? -5.880 -3.454 1.889 1.00 96.56 76 ALA A CA 1
ATOM 543 C C . ALA A 1 76 ? -7.375 -3.196 2.154 1.00 96.56 76 ALA A C 1
ATOM 545 O O . ALA A 1 76 ? -7.917 -3.596 3.187 1.00 96.56 76 ALA A O 1
ATOM 546 N N . MET A 1 77 ? -8.063 -2.521 1.229 1.00 95.50 77 MET A N 1
ATOM 547 C CA . MET A 1 77 ? -9.415 -1.995 1.456 1.00 95.50 77 MET A CA 1
ATOM 548 C C . MET A 1 77 ? -10.520 -3.031 1.271 1.00 95.50 77 MET A C 1
ATOM 550 O O . MET A 1 77 ? -11.578 -2.894 1.883 1.00 95.50 77 MET A O 1
ATOM 554 N N . GLY A 1 78 ? -10.283 -4.087 0.488 1.00 96.81 78 GLY A N 1
ATOM 555 C CA . GLY A 1 78 ? -11.216 -5.207 0.368 1.00 96.81 78 GLY A CA 1
ATOM 556 C C . GLY A 1 78 ? -11.437 -5.891 1.722 1.00 96.81 78 GLY A C 1
ATOM 557 O O . GLY A 1 78 ? -12.558 -5.863 2.234 1.00 96.81 78 GLY A O 1
ATOM 558 N N . PRO A 1 79 ? -10.381 -6.437 2.356 1.00 97.44 79 PRO A N 1
ATOM 559 C CA . PRO A 1 79 ? -10.483 -7.008 3.695 1.00 97.44 79 PRO A CA 1
ATOM 560 C C . PRO A 1 79 ? -10.938 -5.991 4.745 1.00 97.44 79 PRO A C 1
ATOM 562 O O . PRO A 1 79 ? -11.798 -6.325 5.561 1.00 97.44 79 PRO A O 1
ATOM 565 N N . TYR A 1 80 ? -10.430 -4.749 4.700 1.00 97.19 80 TYR A N 1
ATOM 566 C CA . TYR A 1 80 ? -10.873 -3.689 5.614 1.00 97.19 80 TYR A CA 1
ATOM 567 C C . TYR A 1 80 ? -12.396 -3.536 5.587 1.00 97.19 80 TYR A C 1
ATOM 569 O O . TYR A 1 80 ? -13.035 -3.608 6.632 1.00 97.19 80 TYR A O 1
ATOM 577 N N . GLY A 1 81 ? -12.987 -3.385 4.396 1.00 97.44 81 GLY A N 1
ATOM 578 C CA . GLY A 1 81 ? -14.428 -3.203 4.236 1.00 97.44 81 GLY A CA 1
ATOM 579 C C . GLY A 1 81 ? -15.241 -4.402 4.728 1.00 97.44 81 GLY A C 1
ATOM 580 O O . GLY A 1 81 ? -16.269 -4.217 5.376 1.00 97.44 81 GLY A O 1
ATOM 581 N N . VAL A 1 82 ? -14.763 -5.625 4.481 1.00 98.06 82 VAL A N 1
ATOM 582 C CA . VAL A 1 82 ? -15.425 -6.855 4.949 1.00 98.06 82 VAL A CA 1
ATOM 583 C C . VAL A 1 82 ? -15.467 -6.921 6.476 1.00 98.06 82 VAL A C 1
ATOM 585 O O . VAL A 1 82 ? -16.528 -7.182 7.042 1.00 98.06 82 VAL A O 1
ATOM 588 N N . PHE A 1 83 ? -14.346 -6.672 7.158 1.00 98.12 83 PHE A N 1
ATOM 589 C CA . PHE A 1 83 ? -14.312 -6.717 8.621 1.00 98.12 83 PHE A CA 1
ATOM 590 C C . PHE A 1 83 ? -15.026 -5.516 9.253 1.00 98.12 83 PHE A C 1
ATOM 592 O O . PHE A 1 83 ? -15.780 -5.689 10.212 1.00 98.12 83 PHE A O 1
ATOM 599 N N . ALA A 1 84 ? -14.849 -4.316 8.693 1.00 96.38 84 ALA A N 1
ATOM 600 C CA . ALA A 1 84 ? -15.434 -3.083 9.217 1.00 96.38 84 ALA A CA 1
ATOM 601 C C . ALA A 1 84 ? -16.968 -3.053 9.106 1.00 96.38 84 ALA A C 1
ATOM 603 O O . ALA A 1 84 ? -17.618 -2.305 9.832 1.00 96.38 84 ALA A O 1
ATOM 604 N N . ALA A 1 85 ? -17.560 -3.891 8.248 1.00 97.69 85 ALA A N 1
ATOM 605 C CA . ALA A 1 85 ? -19.009 -4.051 8.144 1.00 97.69 85 ALA A CA 1
ATOM 606 C C . ALA A 1 85 ? -19.661 -4.689 9.390 1.00 97.69 85 ALA A C 1
ATOM 608 O O . ALA A 1 85 ? -20.886 -4.702 9.498 1.00 97.69 85 ALA A O 1
ATOM 609 N N . SER A 1 86 ? -18.874 -5.234 10.325 1.00 96.81 86 SER A N 1
ATOM 610 C CA . SER A 1 86 ? -19.368 -5.883 11.541 1.00 96.81 86 SER A CA 1
ATOM 611 C C . SER A 1 86 ? -18.805 -5.219 12.796 1.00 96.81 86 SER A C 1
ATOM 613 O O . SER A 1 86 ? -17.595 -5.130 12.977 1.00 96.81 86 SER A O 1
ATOM 615 N N . GLU A 1 87 ? -19.683 -4.883 13.746 1.00 95.00 87 GLU A N 1
ATOM 616 C CA . GLU A 1 87 ? -19.301 -4.299 15.043 1.00 95.00 87 GLU A CA 1
ATOM 617 C C . GLU A 1 87 ? -18.470 -5.237 15.933 1.00 95.00 87 GLU A C 1
ATOM 619 O O . GLU A 1 87 ? -17.904 -4.796 16.927 1.00 95.00 87 GLU A O 1
ATOM 624 N N . ARG A 1 88 ? -18.362 -6.525 15.574 1.00 96.69 88 ARG A N 1
ATOM 625 C CA . ARG A 1 88 ? -17.510 -7.493 16.285 1.00 96.69 88 ARG A CA 1
ATOM 626 C C . ARG A 1 88 ? -16.013 -7.251 16.099 1.00 96.69 88 ARG A C 1
ATOM 628 O O . ARG A 1 88 ? -15.236 -7.827 16.856 1.00 96.69 88 ARG A O 1
ATOM 635 N N . PHE A 1 89 ? -15.614 -6.474 15.093 1.00 96.69 89 PHE A N 1
ATOM 636 C CA . PHE A 1 89 ? -14.209 -6.246 14.768 1.00 96.69 89 PHE A CA 1
ATOM 637 C C . PHE A 1 89 ? -13.791 -4.807 15.082 1.00 96.69 89 PHE A C 1
ATOM 639 O O . PHE A 1 89 ? -14.535 -3.856 14.830 1.00 96.69 89 PHE A O 1
ATOM 646 N N . ASP A 1 90 ? -12.581 -4.655 15.614 1.00 94.38 90 ASP A N 1
ATOM 647 C CA . ASP A 1 90 ? -11.861 -3.382 15.675 1.00 94.38 90 ASP A CA 1
ATOM 648 C C . ASP A 1 90 ? -10.777 -3.405 14.597 1.00 94.38 90 ASP A C 1
ATOM 650 O O . ASP A 1 90 ? -9.702 -3.983 14.770 1.00 94.38 90 ASP A O 1
ATOM 654 N N . VAL A 1 91 ? -11.126 -2.874 13.427 1.00 95.38 91 VAL A N 1
ATOM 655 C CA . VAL A 1 91 ? -10.275 -2.902 12.236 1.00 95.38 91 VAL A CA 1
ATOM 656 C C . VAL A 1 91 ? -9.448 -1.631 12.175 1.00 95.38 91 VAL A C 1
ATOM 658 O O . VAL A 1 91 ? -10.002 -0.528 12.205 1.00 95.38 91 VAL A O 1
ATOM 661 N N . ARG A 1 92 ? -8.132 -1.792 12.038 1.00 93.38 92 ARG A N 1
ATOM 662 C CA . ARG A 1 92 ? -7.178 -0.688 11.943 1.00 93.38 92 ARG A CA 1
ATOM 663 C C . ARG A 1 92 ? -6.197 -0.885 10.816 1.00 93.38 92 ARG A C 1
ATOM 665 O O . ARG A 1 92 ? -5.681 -1.980 10.607 1.00 93.38 92 ARG A O 1
ATOM 672 N N . THR A 1 93 ? -5.900 0.199 10.125 1.00 94.62 93 THR A N 1
ATOM 673 C CA . THR A 1 93 ? -4.753 0.282 9.230 1.00 94.62 93 THR A CA 1
ATOM 674 C C . THR A 1 93 ? -3.485 0.536 10.041 1.00 94.62 93 THR A C 1
ATOM 676 O O . THR A 1 93 ? -3.460 1.408 10.908 1.00 94.62 93 THR A O 1
ATOM 679 N N . VAL A 1 94 ? -2.433 -0.240 9.784 1.00 94.00 94 VAL A N 1
ATOM 680 C CA . VAL A 1 94 ? -1.183 -0.183 10.556 1.00 94.00 94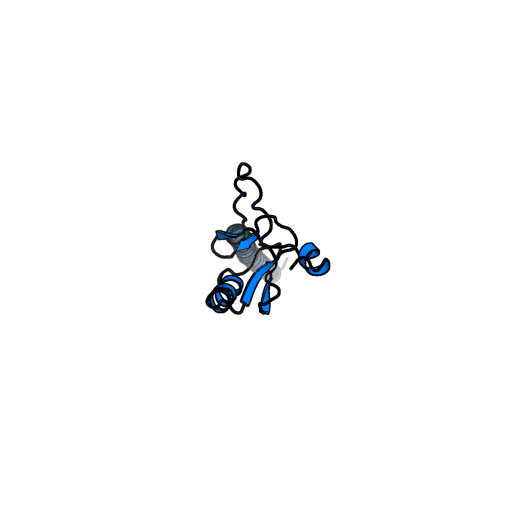 VAL A CA 1
ATOM 681 C C . VAL A 1 94 ? 0.006 -0.026 9.621 1.00 94.00 94 VAL A C 1
ATOM 683 O O . VAL A 1 94 ? 0.119 -0.757 8.642 1.00 94.00 94 VAL A O 1
ATOM 686 N N . SER A 1 95 ? 0.909 0.902 9.921 1.00 94.44 95 SER A N 1
ATOM 687 C CA . SER A 1 95 ? 2.113 1.162 9.117 1.00 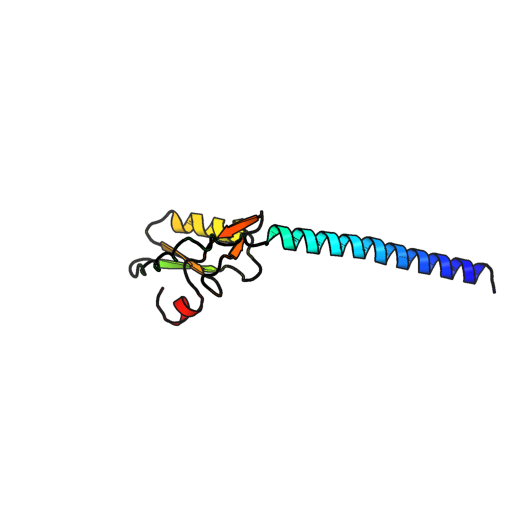94.44 95 SER A CA 1
ATOM 688 C C . SER A 1 95 ? 3.355 1.325 9.998 1.00 94.44 95 SER A C 1
ATOM 690 O O . SER A 1 95 ? 3.290 1.270 11.222 1.00 94.44 95 SER A O 1
ATOM 692 N N . SER A 1 96 ? 4.514 1.572 9.390 1.00 93.12 96 SER A N 1
ATOM 693 C CA . SER A 1 96 ? 5.742 1.903 10.122 1.00 93.12 96 SER A CA 1
ATOM 694 C C . SER A 1 96 ? 5.677 3.239 10.872 1.00 93.12 96 SER A C 1
ATOM 696 O O . SER A 1 96 ? 6.490 3.473 11.757 1.00 93.12 96 SER A O 1
ATOM 698 N N . SER A 1 97 ? 4.762 4.135 10.497 1.00 89.69 97 SER A N 1
ATOM 699 C CA . SER A 1 97 ? 4.532 5.429 11.152 1.00 89.69 97 SER A CA 1
ATOM 700 C C . SER A 1 97 ? 3.115 5.934 10.857 1.00 89.69 97 SER A C 1
ATOM 702 O O . SER A 1 97 ? 2.451 5.407 9.968 1.00 89.69 97 SER A O 1
ATOM 704 N N . GLY A 1 98 ? 2.671 6.988 11.549 1.00 86.69 98 GLY A N 1
ATOM 705 C CA . GLY A 1 98 ? 1.408 7.686 11.253 1.00 86.69 98 GLY A CA 1
ATOM 706 C C . GLY A 1 98 ? 1.452 8.593 10.013 1.00 86.69 98 GLY A C 1
ATOM 707 O O . GLY A 1 98 ? 0.529 9.366 9.779 1.00 86.69 98 GLY A O 1
ATOM 708 N N . ALA A 1 99 ? 2.529 8.547 9.219 1.00 86.62 99 ALA A N 1
ATOM 709 C CA . ALA A 1 99 ? 2.628 9.342 7.999 1.00 86.62 99 ALA A CA 1
ATOM 710 C C . ALA A 1 99 ? 1.683 8.801 6.905 1.00 86.62 99 ALA A C 1
ATOM 712 O O . ALA A 1 99 ? 1.453 7.591 6.853 1.00 86.62 99 ALA A O 1
ATOM 713 N N . PRO A 1 100 ? 1.179 9.656 5.992 1.00 89.50 100 PRO A N 1
ATOM 714 C CA . PRO A 1 100 ? 0.361 9.206 4.870 1.00 89.50 100 PRO A CA 1
ATOM 715 C C . PRO A 1 100 ? 1.059 8.126 4.032 1.00 89.50 100 PRO A C 1
ATOM 717 O O . PRO A 1 100 ? 2.226 8.267 3.662 1.00 89.50 100 PRO A O 1
ATOM 720 N N . VAL A 1 101 ? 0.321 7.067 3.703 1.00 92.06 101 VAL A N 1
ATOM 721 C CA . VAL A 1 101 ? 0.778 5.943 2.879 1.00 92.06 101 VAL A CA 1
ATOM 722 C C . VAL A 1 101 ? -0.006 5.921 1.573 1.00 92.06 101 VAL A C 1
ATOM 724 O O . VAL A 1 101 ? -1.231 6.066 1.563 1.00 92.06 101 VAL A O 1
ATOM 727 N N . ALA A 1 102 ? 0.703 5.728 0.462 1.00 94.19 102 ALA A N 1
ATOM 728 C CA . ALA A 1 102 ? 0.082 5.581 -0.844 1.00 94.19 102 ALA A CA 1
ATOM 729 C C . ALA A 1 102 ? -0.600 4.217 -0.996 1.00 94.19 102 ALA A C 1
ATOM 731 O O . ALA A 1 102 ? -0.079 3.181 -0.578 1.00 94.19 102 ALA A O 1
ATOM 732 N N . LEU A 1 103 ? -1.742 4.214 -1.665 1.00 94.88 103 LEU A N 1
ATOM 733 C CA . LEU A 1 103 ? -2.392 3.017 -2.165 1.00 94.88 103 LEU A CA 1
ATOM 734 C C . LEU A 1 103 ? -2.392 3.064 -3.696 1.00 94.88 103 LEU A C 1
ATOM 736 O O . LEU A 1 103 ? -2.548 4.144 -4.268 1.00 94.88 103 LEU A O 1
ATOM 740 N N . SER A 1 104 ? -2.235 1.907 -4.347 1.00 93.62 104 SER A N 1
ATOM 741 C CA . SER A 1 104 ? -2.245 1.815 -5.817 1.00 93.62 104 SER A CA 1
ATOM 742 C C . SER A 1 104 ? -3.477 2.503 -6.412 1.00 93.62 104 SER A C 1
ATOM 744 O O . SER A 1 104 ? -4.566 2.441 -5.831 1.00 93.62 104 SER A O 1
ATOM 746 N N . GLY A 1 105 ? -3.350 3.089 -7.596 1.00 89.00 105 GLY A N 1
ATOM 747 C CA . GLY A 1 105 ? -4.395 3.905 -8.211 1.00 89.00 105 GLY A CA 1
ATOM 748 C C . GLY A 1 105 ? -4.403 5.358 -7.724 1.00 89.00 105 GLY A C 1
ATOM 749 O O . GLY A 1 105 ? -5.402 6.050 -7.920 1.00 89.00 105 GLY A O 1
ATOM 750 N N . GLY A 1 106 ? -3.320 5.825 -7.090 1.00 85.50 106 GLY A N 1
ATOM 751 C CA . GLY A 1 106 ? -3.145 7.224 -6.679 1.00 85.50 106 GLY A CA 1
ATOM 752 C C . GLY A 1 106 ? -3.942 7.643 -5.439 1.00 85.50 106 GLY A C 1
ATOM 753 O O . GLY A 1 106 ? -4.148 8.837 -5.211 1.00 85.50 106 GLY A O 1
ATOM 754 N N . LEU A 1 107 ? -4.412 6.685 -4.637 1.00 88.69 107 LEU A N 1
ATOM 755 C CA . LEU A 1 107 ? -5.092 6.965 -3.373 1.00 88.69 107 LEU A CA 1
ATOM 756 C C . LEU A 1 107 ? -4.058 7.138 -2.248 1.00 88.69 107 LEU A C 1
ATOM 758 O O . LEU A 1 107 ? -2.935 6.650 -2.316 1.00 88.69 107 LEU A O 1
ATOM 762 N N . THR A 1 108 ? -4.405 7.859 -1.188 1.00 90.88 108 THR A N 1
ATOM 763 C CA . THR A 1 108 ? -3.549 8.012 -0.005 1.00 90.88 108 THR A CA 1
ATOM 764 C C . THR A 1 108 ? -4.396 7.883 1.245 1.00 90.88 108 THR A C 1
ATOM 766 O O . THR A 1 108 ? -5.497 8.429 1.306 1.00 90.88 108 THR A O 1
ATOM 769 N N . THR A 1 109 ? -3.877 7.166 2.236 1.00 90.00 109 THR A N 1
ATOM 770 C CA . THR A 1 109 ? -4.531 6.967 3.530 1.00 90.00 109 THR A CA 1
ATOM 771 C C . THR A 1 109 ? -3.582 7.325 4.662 1.00 90.00 109 THR A C 1
ATOM 773 O O . THR A 1 109 ? -2.369 7.153 4.543 1.00 90.00 109 THR A O 1
ATOM 776 N N . VAL A 1 110 ? -4.129 7.823 5.765 1.00 90.69 110 VAL A N 1
ATOM 777 C CA . VAL A 1 110 ? -3.384 7.988 7.016 1.00 90.69 110 VAL A CA 1
ATOM 778 C C . VAL A 1 110 ? -3.597 6.712 7.834 1.00 90.69 110 VAL A C 1
ATOM 780 O O . VAL A 1 110 ? -4.755 6.344 8.030 1.00 90.69 110 VAL A O 1
ATOM 783 N N . PRO A 1 111 ? -2.533 6.003 8.247 1.00 91.44 111 PRO A N 1
ATOM 784 C CA . PRO A 1 111 ? -2.659 4.825 9.099 1.00 91.44 111 PRO A CA 1
ATOM 785 C C . PRO A 1 111 ? -3.293 5.176 10.448 1.00 91.44 111 PRO A C 1
ATOM 787 O O . PRO A 1 111 ? -2.964 6.207 11.033 1.00 91.44 111 PRO A O 1
ATOM 790 N N . ASP A 1 112 ? -4.151 4.298 10.964 1.00 91.75 112 ASP A N 1
ATOM 791 C CA . ASP A 1 112 ? -4.757 4.454 12.294 1.00 91.75 112 ASP A CA 1
ATOM 792 C C . ASP A 1 112 ? -3.729 4.261 13.418 1.00 91.75 112 ASP A C 1
ATOM 794 O O . ASP A 1 112 ? -3.898 4.790 14.516 1.00 91.75 112 ASP A O 1
ATOM 798 N N . ALA A 1 113 ? -2.689 3.463 13.156 1.00 90.81 113 ALA A N 1
ATOM 799 C CA . ALA A 1 113 ? -1.669 3.102 14.127 1.00 90.81 113 ALA A CA 1
ATOM 800 C C . ALA A 1 113 ? -0.314 2.798 13.478 1.00 90.81 113 ALA A C 1
ATOM 802 O O . ALA A 1 113 ? -0.208 2.482 12.287 1.00 90.81 113 ALA A O 1
ATOM 803 N N . SER A 1 114 ? 0.732 2.846 14.294 1.00 91.56 114 SER A N 1
ATOM 804 C CA . SER A 1 114 ? 2.073 2.399 13.935 1.00 91.56 114 SER A CA 1
ATOM 805 C C . SER A 1 114 ? 2.391 1.001 14.484 1.00 91.56 114 SER A C 1
ATOM 807 O O . SER A 1 114 ? 1.708 0.489 15.372 1.00 91.56 114 SER A O 1
ATOM 809 N N . PHE A 1 115 ? 3.468 0.382 13.993 1.00 91.25 115 PHE A N 1
ATOM 810 C CA . PHE A 1 115 ? 4.002 -0.848 14.593 1.00 91.25 115 PHE A CA 1
ATOM 811 C C . PHE A 1 115 ? 4.391 -0.657 16.067 1.00 91.25 115 PHE A C 1
ATOM 813 O O . PHE A 1 115 ? 4.189 -1.565 16.866 1.00 91.25 115 PHE A O 1
ATOM 820 N N . GLU A 1 116 ? 4.860 0.534 16.450 1.00 90.25 116 GLU A N 1
ATOM 821 C CA . GLU A 1 116 ? 5.169 0.864 17.846 1.00 90.25 116 GLU A CA 1
ATOM 822 C C . GLU A 1 116 ? 3.905 0.871 18.723 1.00 90.25 116 GLU A C 1
ATOM 824 O O . GLU A 1 116 ? 3.919 0.400 19.863 1.00 90.25 116 GLU A O 1
ATOM 829 N N . ASP A 1 117 ? 2.776 1.351 18.194 1.00 86.81 117 ASP A N 1
ATOM 830 C CA . ASP A 1 117 ? 1.494 1.301 18.906 1.00 86.81 117 ASP A CA 1
ATOM 831 C C . ASP A 1 117 ? 1.046 -0.149 19.139 1.00 86.81 117 ASP A C 1
ATOM 833 O O . ASP A 1 117 ? 0.593 -0.480 20.237 1.00 86.81 117 ASP A O 1
ATOM 837 N N . TYR A 1 118 ? 1.261 -1.032 18.157 1.00 80.69 118 TYR A N 1
ATOM 838 C CA . TYR A 1 118 ? 0.991 -2.466 18.293 1.00 80.69 118 TYR A CA 1
ATOM 839 C C . TYR A 1 118 ? 1.898 -3.132 19.339 1.00 80.69 118 TYR A C 1
ATOM 841 O O . TYR A 1 118 ? 1.405 -3.812 20.237 1.00 80.69 118 TYR A O 1
ATOM 849 N N . GLU A 1 119 ? 3.213 -2.907 19.274 1.00 85.31 119 GLU A N 1
ATOM 850 C CA . GLU A 1 119 ? 4.179 -3.488 20.221 1.00 85.31 119 GLU A CA 1
ATOM 851 C C . GLU A 1 119 ? 3.949 -3.021 21.663 1.00 85.31 119 GLU A C 1
ATOM 853 O O . GLU A 1 119 ? 4.109 -3.791 22.609 1.00 85.31 119 GLU A O 1
ATOM 858 N N . SER A 1 120 ? 3.531 -1.767 21.837 1.00 82.75 120 SER A N 1
ATOM 859 C CA . SER A 1 120 ? 3.217 -1.200 23.153 1.00 82.75 120 SER A CA 1
ATOM 860 C C . SER A 1 120 ? 1.878 -1.668 23.743 1.00 82.75 120 SER A C 1
ATOM 862 O O . SER A 1 120 ? 1.572 -1.318 24.883 1.00 82.75 120 SER A O 1
ATOM 864 N N . GLY A 1 121 ? 1.071 -2.432 22.996 1.00 73.88 121 GLY A N 1
ATOM 865 C CA . GLY A 1 121 ? -0.259 -2.867 23.432 1.00 73.88 121 GLY A CA 1
ATOM 866 C C . GLY A 1 121 ? -1.283 -1.730 23.506 1.00 73.88 121 GLY A C 1
ATOM 867 O O . GLY A 1 121 ? -2.254 -1.829 24.253 1.00 73.88 121 GLY A O 1
ATOM 868 N N . ARG A 1 122 ? -1.064 -0.633 22.765 1.00 69.00 122 ARG A N 1
ATOM 869 C CA . ARG A 1 122 ? -1.997 0.505 22.672 1.00 69.00 122 ARG A CA 1
ATOM 870 C C . ARG A 1 122 ? -3.164 0.252 21.707 1.00 69.00 122 ARG A C 1
ATOM 872 O O . ARG A 1 122 ? -4.019 1.128 21.567 1.00 69.00 122 ARG A O 1
ATOM 879 N N . LEU A 1 123 ? -3.201 -0.920 21.063 1.00 70.75 123 LEU A N 1
ATOM 880 C CA . LEU A 1 123 ? -4.261 -1.351 20.152 1.00 70.75 123 LEU A CA 1
ATOM 881 C C . LEU A 1 123 ? -5.247 -2.314 20.810 1.00 70.75 123 LEU A C 1
ATOM 883 O O . LEU A 1 123 ? -4.812 -3.204 21.571 1.00 70.75 123 LEU A O 1
#

Foldseek 3Di:
DDPVVVVVVVVVVVVVVVCCVVVVVVVVVVVVLLCQQWPADQDPPPDPPDPQDADPPQAAEAEQEAEQSGEACCSRVVVQVVQVVDPRYDYWYEYQDQGWTGHGPGDIDGTSYYPVCVVVVRD

Sequence (123 aa):
MNTFLRRALLTVSGLVLLVAVVGGFAFAGFTVTMAQDFAPLPGRSSAPDAPPRPAAPDRIQVAILLGRGGTVATDAMGPYGVFAASERFDVRTVSSSGAPVALSGGLTTVPDASFEDYESGRL